Protein AF-A0AAW6KH42-F1 (afdb_monomer_lite)

InterPro domains:
  IPR036388 Winged helix-like DNA-binding domain superfamily [G3DSA:1.10.10.10] (12-59)
  IPR052362 HTH-type GbsR-related transcriptional regulator [PTHR38465] (11-59)

Secondary structure (DSSP, 8-state):
---HHHHHHHHHHHHHHHHHHHHHHHHHHHTT--HHHHHHHHHHHHSSS--HHHHHHH-

pLDDT: mean 86.55, std 11.62, range [54.66, 97.5]

Sequence (59 aa):
MDNPRDLSAKEAIAQAKDLVIDSIAETMDLYGITRSAGILYGTMYLSDEMTLDEMREEL

Foldseek 3Di:
DDDPVVVVVVVVVVVVLVVQLQVQLVVVVVVVDHSVVSNLVSVVVPDDDDDPVRSVVVD

Organism: NCBI:txid1648923

Radius of gyration: 13.76 Å; chains: 1; bounding box: 40×22×28 Å

Structure (mmCIF, N/CA/C/O backbone):
d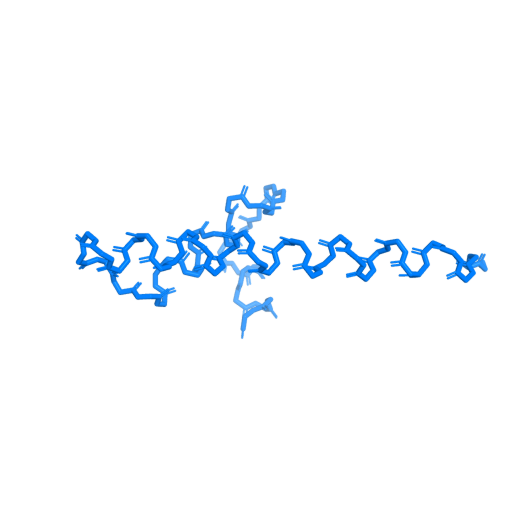ata_AF-A0AAW6KH42-F1
#
_entry.id   AF-A0AAW6KH42-F1
#
loop_
_atom_site.group_PDB
_atom_site.id
_atom_site.type_symbol
_atom_site.label_atom_id
_atom_site.label_alt_id
_atom_site.label_comp_id
_atom_site.label_asym_id
_atom_site.label_entity_id
_atom_site.label_seq_id
_atom_site.pdbx_PDB_ins_code
_atom_site.Cartn_x
_atom_site.Cartn_y
_atom_site.Cartn_z
_atom_site.occupancy
_atom_site.B_iso_or_equiv
_atom_site.auth_seq_id
_atom_site.auth_comp_id
_atom_site.auth_asym_id
_atom_site.auth_atom_id
_atom_site.pdbx_PDB_model_num
ATOM 1 N N . MET A 1 1 ? 25.170 -3.681 -16.916 1.00 54.66 1 MET A N 1
ATOM 2 C CA . MET A 1 1 ? 25.339 -2.226 -16.728 1.00 54.66 1 MET A CA 1
ATOM 3 C C . MET A 1 1 ? 23.970 -1.626 -16.981 1.00 54.66 1 MET A C 1
ATOM 5 O O . MET A 1 1 ? 23.594 -1.540 -18.143 1.00 54.66 1 MET A O 1
ATOM 9 N N . ASP A 1 2 ? 23.200 -1.343 -15.930 1.00 65.44 2 ASP A N 1
ATOM 10 C CA . ASP A 1 2 ? 21.881 -0.708 -16.076 1.00 65.44 2 ASP A CA 1
ATOM 11 C C . ASP A 1 2 ? 22.062 0.714 -16.630 1.00 65.44 2 ASP A C 1
ATOM 13 O O . ASP A 1 2 ? 22.950 1.456 -16.202 1.00 65.44 2 ASP A O 1
ATOM 17 N N . ASN A 1 3 ? 21.261 1.077 -17.629 1.00 82.12 3 ASN A N 1
ATOM 18 C CA . ASN A 1 3 ? 21.277 2.399 -18.246 1.00 82.12 3 ASN A CA 1
ATOM 19 C C . ASN A 1 3 ? 20.663 3.421 -17.264 1.00 82.12 3 ASN A C 1
ATOM 21 O O . ASN A 1 3 ? 19.62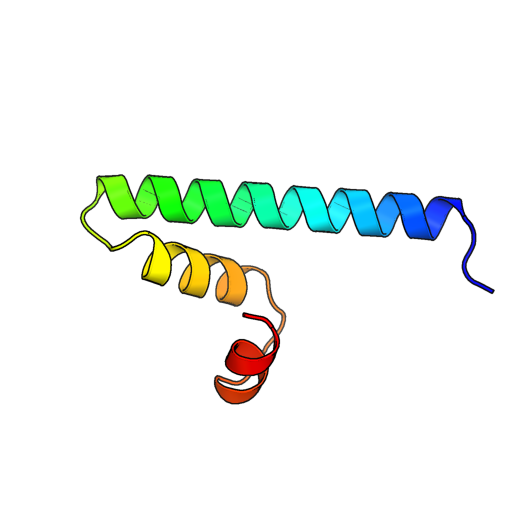5 3.128 -16.673 1.00 82.12 3 ASN A O 1
ATOM 25 N N . PRO A 1 4 ? 21.224 4.635 -17.097 1.00 75.50 4 PRO A N 1
ATOM 26 C CA . PRO A 1 4 ? 20.676 5.658 -16.195 1.00 75.50 4 PRO A CA 1
ATOM 27 C C . PRO A 1 4 ? 19.184 5.969 -16.395 1.00 75.50 4 PRO A C 1
ATOM 29 O O . PRO A 1 4 ? 18.486 6.319 -15.445 1.00 75.50 4 PRO A O 1
ATOM 32 N N . ARG A 1 5 ? 18.674 5.820 -17.625 1.00 78.75 5 ARG A N 1
ATOM 33 C CA . ARG A 1 5 ? 17.240 5.967 -17.923 1.00 78.75 5 ARG A CA 1
ATOM 34 C C . ARG A 1 5 ? 16.381 4.869 -17.300 1.00 78.75 5 ARG A C 1
ATOM 36 O O . ARG A 1 5 ? 15.258 5.149 -16.895 1.00 78.75 5 ARG A O 1
ATOM 43 N N . ASP A 1 6 ? 16.909 3.656 -17.205 1.00 82.75 6 ASP A N 1
ATOM 44 C CA . ASP A 1 6 ? 16.189 2.506 -16.661 1.00 82.75 6 ASP A CA 1
ATOM 45 C C . ASP A 1 6 ? 16.044 2.645 -15.141 1.00 82.75 6 ASP A C 1
ATOM 47 O O . ASP A 1 6 ? 15.011 2.281 -14.588 1.00 82.75 6 ASP A O 1
ATOM 51 N N . LEU A 1 7 ? 17.042 3.237 -14.471 1.00 82.00 7 LEU A N 1
ATOM 52 C CA . LEU A 1 7 ? 16.979 3.537 -13.039 1.00 82.00 7 LEU A CA 1
ATOM 53 C C . LEU A 1 7 ? 15.874 4.562 -12.737 1.00 82.00 7 LEU A C 1
ATOM 55 O O . LEU A 1 7 ? 15.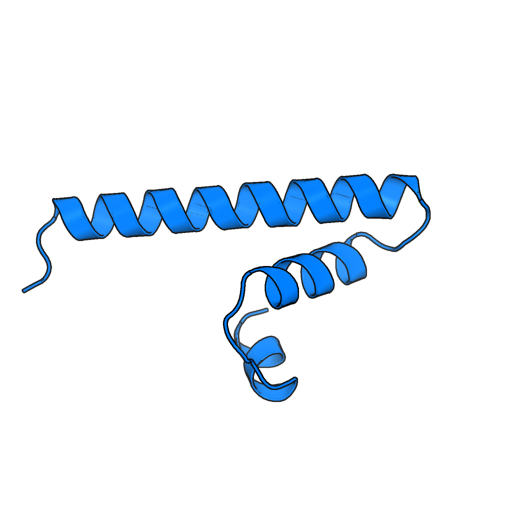005 4.302 -11.912 1.00 82.00 7 LEU A O 1
ATOM 59 N N . SER A 1 8 ? 15.840 5.667 -13.489 1.00 90.69 8 SER A N 1
ATOM 60 C CA . SER A 1 8 ? 14.797 6.693 -13.357 1.00 90.69 8 SER A CA 1
ATOM 61 C C . SER A 1 8 ? 13.393 6.153 -13.661 1.00 90.69 8 SER A C 1
ATOM 63 O O . SER A 1 8 ? 12.428 6.524 -12.994 1.00 90.69 8 SER A O 1
ATOM 65 N N . ALA A 1 9 ? 13.261 5.252 -14.640 1.00 91.62 9 ALA A N 1
ATOM 66 C CA . ALA A 1 9 ? 11.987 4.605 -14.937 1.00 91.62 9 ALA A CA 1
ATOM 67 C C . ALA A 1 9 ? 11.528 3.680 -13.795 1.00 91.62 9 ALA A C 1
ATOM 69 O O . ALA A 1 9 ? 10.354 3.708 -13.427 1.00 91.62 9 ALA A O 1
ATOM 70 N N . LYS A 1 10 ? 12.442 2.895 -13.205 1.00 90.56 10 LYS A N 1
ATOM 71 C CA . LYS A 1 10 ? 12.154 2.046 -12.035 1.00 90.56 10 LYS A CA 1
ATOM 72 C C . LYS A 1 10 ? 11.703 2.880 -10.832 1.00 90.56 10 LYS A C 1
ATOM 74 O O . LYS A 1 10 ? 10.710 2.530 -10.202 1.00 90.56 10 LYS A O 1
ATOM 79 N N . GLU A 1 11 ? 12.373 3.997 -10.555 1.00 92.81 11 GLU A N 1
ATOM 80 C CA . GLU A 1 11 ? 12.001 4.924 -9.475 1.00 92.81 11 GLU A CA 1
ATOM 81 C C . GLU A 1 11 ? 10.608 5.533 -9.687 1.00 92.81 11 GLU A C 1
ATOM 83 O O . GLU A 1 11 ? 9.807 5.581 -8.756 1.00 92.81 11 GLU A O 1
ATOM 88 N N . ALA A 1 12 ? 10.287 5.952 -10.915 1.00 93.62 12 ALA A N 1
ATOM 89 C CA . ALA A 1 12 ? 8.965 6.485 -11.240 1.00 93.62 12 ALA A CA 1
ATOM 90 C C . ALA A 1 12 ? 7.856 5.436 -11.051 1.00 93.62 12 ALA A C 1
ATOM 92 O O . ALA A 1 12 ? 6.780 5.753 -10.545 1.00 93.62 12 ALA A O 1
ATOM 93 N N . ILE A 1 13 ? 8.121 4.179 -11.426 1.00 93.12 13 ILE A N 1
ATOM 94 C CA . ILE A 1 13 ? 7.192 3.065 -11.198 1.00 93.12 13 ILE A CA 1
ATOM 95 C C . ILE A 1 13 ? 7.019 2.802 -9.698 1.00 93.12 13 ILE A C 1
ATOM 97 O O . ILE A 1 13 ? 5.889 2.610 -9.258 1.00 93.12 13 ILE A O 1
ATOM 101 N N . ALA A 1 14 ? 8.100 2.816 -8.913 1.00 91.12 14 ALA A N 1
ATOM 102 C CA . ALA A 1 14 ? 8.030 2.630 -7.463 1.00 91.12 14 ALA A CA 1
ATOM 103 C C . ALA A 1 14 ? 7.172 3.718 -6.795 1.00 91.12 14 ALA A C 1
ATOM 105 O O . ALA A 1 14 ? 6.215 3.399 -6.099 1.00 91.12 14 ALA A O 1
ATOM 106 N N . GLN A 1 15 ? 7.409 4.992 -7.124 1.00 95.38 15 GLN A N 1
ATOM 107 C CA . GLN A 1 15 ? 6.592 6.104 -6.618 1.00 95.38 15 GLN A CA 1
ATOM 108 C C . GLN A 1 15 ? 5.116 5.980 -7.017 1.00 95.38 15 GLN A C 1
ATOM 110 O O . GLN A 1 15 ? 4.224 6.298 -6.232 1.00 95.38 15 GLN A O 1
ATOM 115 N N . ALA A 1 16 ? 4.838 5.519 -8.240 1.00 95.94 16 ALA A N 1
ATOM 116 C CA . ALA A 1 16 ? 3.470 5.286 -8.686 1.00 95.94 16 ALA A CA 1
ATOM 117 C C . ALA A 1 16 ? 2.789 4.157 -7.893 1.00 95.94 16 ALA A C 1
ATOM 119 O O . ALA A 1 16 ? 1.606 4.278 -7.582 1.00 95.94 16 ALA A O 1
ATOM 120 N N . LYS A 1 17 ? 3.516 3.086 -7.541 1.00 94.00 17 LYS A N 1
ATOM 121 C CA . LYS A 1 17 ? 2.995 2.014 -6.677 1.00 94.00 17 LYS A CA 1
ATOM 122 C C . LYS A 1 17 ? 2.638 2.550 -5.292 1.00 94.00 17 LYS A C 1
ATOM 124 O O . LYS A 1 17 ? 1.514 2.325 -4.851 1.00 94.00 17 LYS A O 1
ATOM 129 N N . ASP A 1 18 ? 3.530 3.315 -4.669 1.00 94.88 18 ASP A N 1
ATOM 130 C CA . ASP A 1 18 ? 3.299 3.897 -3.340 1.00 94.88 18 ASP A CA 1
ATOM 131 C C . ASP A 1 18 ? 2.042 4.778 -3.320 1.00 94.88 18 ASP A C 1
ATOM 133 O O . ASP A 1 18 ? 1.183 4.631 -2.452 1.00 94.88 18 ASP A O 1
ATOM 137 N N . LEU A 1 19 ? 1.869 5.624 -4.343 1.00 97.19 19 LEU A N 1
ATOM 138 C CA . LEU A 1 19 ? 0.679 6.466 -4.509 1.00 97.19 19 LEU A CA 1
ATOM 139 C C . LEU A 1 19 ? -0.622 5.65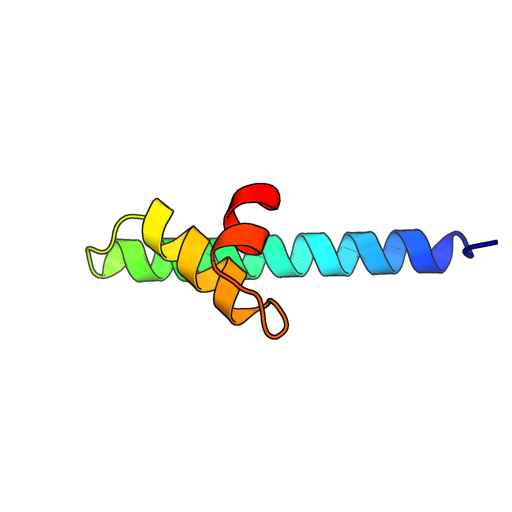6 -4.596 1.00 97.19 19 LEU A C 1
ATOM 141 O O . LEU A 1 19 ? -1.649 6.060 -4.042 1.00 97.19 19 LEU A O 1
ATOM 145 N N . VAL A 1 20 ? -0.599 4.523 -5.299 1.00 96.56 20 VAL A N 1
ATOM 146 C CA . VAL A 1 20 ? -1.768 3.642 -5.422 1.00 96.56 20 VAL A CA 1
ATOM 147 C C . VAL A 1 20 ? -2.071 2.959 -4.089 1.00 96.56 20 VAL A C 1
ATOM 149 O O . VAL A 1 20 ? -3.231 2.948 -3.677 1.00 96.56 20 VAL A O 1
ATOM 152 N N . ILE A 1 21 ? -1.054 2.435 -3.398 1.00 95.94 21 ILE A N 1
ATOM 153 C CA . ILE A 1 21 ? -1.206 1.795 -2.080 1.00 95.94 21 ILE A CA 1
ATOM 154 C C . ILE A 1 21 ? -1.800 2.785 -1.077 1.00 95.94 21 ILE A C 1
ATOM 156 O O . ILE A 1 21 ? -2.772 2.459 -0.393 1.00 95.94 21 ILE A O 1
ATOM 160 N N . ASP A 1 22 ? -1.279 4.011 -1.036 1.00 96.75 22 ASP A N 1
ATOM 161 C CA . ASP A 1 22 ? -1.776 5.059 -0.145 1.00 96.75 22 ASP A CA 1
ATOM 162 C C . ASP A 1 22 ? -3.231 5.437 -0.450 1.00 96.75 22 ASP A C 1
ATOM 164 O O . ASP A 1 22 ? -4.032 5.570 0.476 1.00 96.75 22 ASP A O 1
ATOM 168 N N . SER A 1 23 ? -3.600 5.538 -1.731 1.00 97.50 23 SER A N 1
ATOM 169 C CA . SER A 1 23 ? -4.978 5.845 -2.148 1.00 97.50 23 SER A CA 1
ATOM 170 C C . SER A 1 23 ? -5.963 4.732 -1.763 1.00 97.50 23 SER A C 1
ATOM 172 O O . SER A 1 23 ? -7.093 5.003 -1.344 1.00 97.50 23 SER A O 1
ATOM 174 N N . ILE A 1 24 ? -5.544 3.465 -1.880 1.00 96.00 24 ILE A N 1
ATOM 175 C CA . ILE A 1 24 ? -6.323 2.304 -1.426 1.00 96.00 24 ILE A CA 1
ATOM 176 C C . ILE A 1 24 ? -6.490 2.359 0.093 1.00 96.00 24 ILE A C 1
ATOM 178 O O . ILE A 1 24 ? -7.611 2.236 0.587 1.00 96.00 24 ILE A O 1
ATOM 182 N N . ALA A 1 25 ? -5.401 2.583 0.830 1.00 97.19 25 ALA A N 1
ATOM 183 C CA . ALA A 1 25 ? -5.422 2.637 2.284 1.00 97.19 25 ALA A CA 1
ATOM 184 C C . ALA A 1 25 ? -6.301 3.779 2.816 1.00 97.19 25 ALA A C 1
ATOM 186 O O . ALA A 1 25 ? -7.068 3.561 3.751 1.00 97.19 25 ALA A O 1
ATOM 187 N N . GLU A 1 26 ? -6.241 4.963 2.199 1.00 97.19 26 GLU A N 1
ATOM 188 C CA . GLU A 1 26 ? -7.117 6.098 2.512 1.00 97.19 26 GLU A CA 1
ATOM 189 C C . GLU A 1 26 ? -8.585 5.754 2.244 1.00 97.19 26 GLU A C 1
ATOM 191 O O . GLU A 1 26 ? -9.440 5.949 3.105 1.00 97.19 26 GLU A O 1
ATOM 196 N N . THR A 1 27 ? -8.882 5.158 1.087 1.00 96.56 27 THR A N 1
ATOM 197 C CA . THR A 1 27 ? -10.252 4.749 0.751 1.00 96.56 27 THR A CA 1
ATOM 198 C C . THR A 1 27 ? -10.785 3.713 1.741 1.00 96.56 27 THR A C 1
ATOM 200 O O . THR A 1 27 ? -11.936 3.793 2.155 1.00 96.56 27 THR A O 1
ATOM 203 N N . MET A 1 28 ? -9.966 2.744 2.146 1.00 96.69 28 MET A N 1
ATOM 204 C CA . MET A 1 28 ? -10.350 1.711 3.110 1.00 96.69 28 MET A CA 1
ATOM 205 C C . MET A 1 28 ? -10.586 2.278 4.518 1.00 96.69 28 MET A C 1
ATOM 207 O O . MET A 1 28 ? -11.518 1.837 5.195 1.00 96.69 28 MET A O 1
ATOM 211 N N . ASP A 1 29 ? -9.812 3.289 4.919 1.00 96.44 29 ASP A N 1
ATOM 212 C CA . ASP A 1 29 ? -10.010 4.031 6.170 1.00 96.44 29 ASP A CA 1
ATOM 213 C C . ASP A 1 29 ? -11.371 4.740 6.203 1.00 96.44 29 ASP A C 1
ATOM 215 O O . ASP A 1 29 ? -12.087 4.664 7.204 1.00 96.44 29 ASP A O 1
ATOM 219 N N . LEU A 1 30 ? -11.821 5.298 5.068 1.00 95.94 30 LEU A N 1
ATOM 220 C CA . LEU A 1 30 ? -13.170 5.877 4.940 1.00 95.94 30 LEU A CA 1
ATOM 221 C C . LEU A 1 30 ? -14.295 4.858 5.189 1.00 95.94 30 LEU A C 1
ATOM 223 O O . LEU A 1 30 ? -15.390 5.243 5.603 1.00 95.94 30 LEU A O 1
ATOM 227 N N . TYR A 1 31 ? -14.038 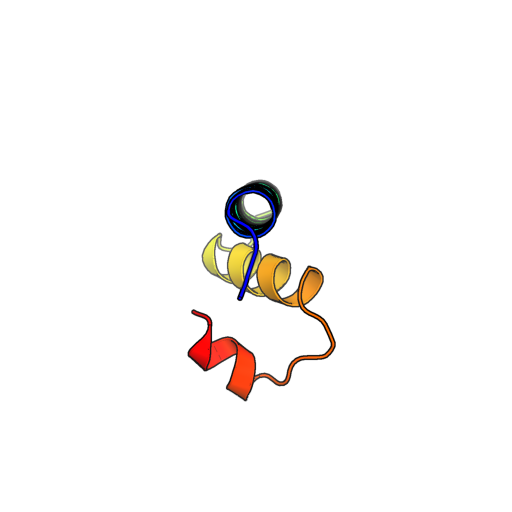3.567 4.962 1.00 95.44 31 TYR A N 1
ATOM 228 C CA . TYR A 1 31 ? -14.980 2.476 5.234 1.00 95.44 31 TYR A CA 1
ATOM 229 C C . TYR A 1 31 ? -14.745 1.785 6.590 1.00 95.44 31 TYR A C 1
ATOM 231 O O . TYR A 1 31 ? -15.376 0.766 6.876 1.00 95.44 31 TYR A O 1
ATOM 239 N N . GLY A 1 32 ? -13.884 2.339 7.452 1.00 95.62 32 GLY A N 1
ATOM 240 C CA . GLY A 1 32 ? -13.653 1.853 8.815 1.00 95.62 32 GLY A CA 1
ATOM 241 C C . GLY A 1 32 ? -12.644 0.707 8.935 1.00 95.62 32 GLY A C 1
ATOM 242 O O . GLY A 1 32 ? -12.572 0.068 9.985 1.00 95.62 32 GLY A O 1
ATOM 243 N N . ILE A 1 33 ? -11.865 0.433 7.886 1.00 96.81 33 ILE A N 1
ATOM 244 C CA . ILE A 1 33 ? -10.729 -0.492 7.945 1.00 96.81 33 ILE A CA 1
ATOM 245 C C . ILE A 1 33 ? -9.473 0.294 8.312 1.00 96.81 33 ILE A C 1
ATOM 247 O O . ILE A 1 33 ? -9.222 1.348 7.749 1.00 96.81 33 ILE A O 1
ATOM 251 N N . THR A 1 34 ? -8.636 -0.217 9.215 1.00 95.88 34 THR A N 1
ATOM 252 C CA . THR A 1 34 ? -7.428 0.513 9.620 1.00 95.88 34 THR A CA 1
ATOM 253 C C . THR A 1 34 ? -6.488 0.751 8.437 1.00 95.88 34 THR A C 1
ATOM 255 O O . THR A 1 34 ? -6.193 -0.172 7.674 1.00 95.88 34 THR A O 1
ATOM 258 N N . ARG A 1 35 ? -5.922 1.962 8.339 1.00 93.94 35 ARG A N 1
ATOM 259 C CA . ARG A 1 35 ? -4.939 2.323 7.299 1.00 93.94 35 ARG A CA 1
ATOM 260 C C . ARG A 1 35 ? -3.814 1.291 7.141 1.00 93.94 35 ARG A C 1
ATOM 262 O O . ARG A 1 35 ? -3.433 0.972 6.023 1.00 93.94 35 ARG A O 1
ATOM 269 N N . SER A 1 36 ? -3.320 0.719 8.242 1.00 93.88 36 SER A N 1
ATOM 270 C CA . SER A 1 36 ? -2.296 -0.340 8.227 1.00 93.88 36 SER A CA 1
ATOM 271 C C . SER A 1 36 ? -2.729 -1.605 7.478 1.00 93.88 36 SER A C 1
ATOM 273 O O . SER A 1 36 ? -1.934 -2.182 6.742 1.00 93.88 36 SER A O 1
ATOM 275 N N . ALA A 1 37 ? -3.989 -2.022 7.627 1.00 94.44 37 ALA A N 1
ATOM 276 C CA . ALA A 1 37 ? -4.542 -3.157 6.895 1.00 94.44 37 ALA A CA 1
ATOM 277 C C . ALA A 1 37 ? -4.744 -2.811 5.413 1.00 94.44 37 ALA A C 1
ATOM 279 O O . ALA A 1 37 ? -4.532 -3.661 4.552 1.00 94.44 37 ALA A O 1
ATOM 280 N N . GLY A 1 38 ? -5.093 -1.556 5.112 1.00 95.06 38 GLY A N 1
ATOM 281 C CA . GLY A 1 38 ? -5.182 -1.056 3.742 1.00 95.06 38 GLY A CA 1
ATOM 282 C C . GLY A 1 38 ? -3.836 -1.016 3.015 1.00 95.06 38 GLY A C 1
ATOM 283 O O . GLY A 1 38 ? -3.771 -1.420 1.858 1.00 95.06 38 GLY A O 1
ATOM 284 N N . ILE A 1 39 ? -2.758 -0.620 3.702 1.00 93.75 39 ILE A N 1
ATOM 285 C CA . ILE A 1 39 ? -1.387 -0.684 3.166 1.00 93.75 39 ILE A CA 1
ATOM 286 C C . ILE A 1 39 ? -1.019 -2.133 2.855 1.00 93.75 39 ILE A C 1
ATOM 288 O O . ILE A 1 39 ? -0.622 -2.429 1.735 1.00 93.75 39 ILE A O 1
ATOM 292 N N . LEU A 1 40 ? -1.227 -3.046 3.813 1.00 91.62 40 LEU A N 1
ATOM 293 C CA . LEU A 1 40 ? -0.927 -4.468 3.640 1.00 91.62 40 LEU A CA 1
ATOM 294 C C . LEU A 1 40 ? -1.655 -5.054 2.418 1.00 91.62 40 LEU A C 1
ATOM 296 O O . LEU A 1 40 ? -1.045 -5.724 1.589 1.00 91.62 40 LEU A O 1
ATOM 300 N N . TYR A 1 41 ? -2.950 -4.756 2.285 1.00 91.88 41 TYR A N 1
ATOM 301 C CA . TYR A 1 41 ? -3.757 -5.177 1.143 1.00 91.88 41 TYR A CA 1
ATOM 302 C C . TYR A 1 41 ? -3.275 -4.556 -0.177 1.00 91.88 41 TYR A C 1
ATOM 304 O O . TYR A 1 41 ? -3.154 -5.265 -1.173 1.00 91.88 41 TYR A O 1
ATOM 312 N N . GLY A 1 42 ? -2.976 -3.254 -0.195 1.00 93.12 42 GLY A N 1
ATOM 313 C CA . GLY A 1 42 ? -2.476 -2.558 -1.382 1.00 93.12 42 GLY A CA 1
ATOM 314 C C . GLY A 1 42 ? -1.138 -3.115 -1.868 1.00 93.12 42 GLY A C 1
ATOM 315 O O . GLY A 1 42 ? -0.975 -3.338 -3.068 1.00 93.12 42 GLY A O 1
ATOM 316 N N . THR A 1 43 ? -0.217 -3.404 -0.944 1.00 91.19 43 THR A N 1
ATOM 317 C CA . THR A 1 43 ? 1.057 -4.066 -1.244 1.00 91.19 43 THR A CA 1
ATOM 318 C C . THR A 1 43 ? 0.813 -5.440 -1.862 1.00 91.19 43 THR A C 1
ATOM 320 O O . THR A 1 43 ? 1.294 -5.698 -2.959 1.00 91.19 43 THR A O 1
ATOM 323 N N . MET A 1 44 ? -0.017 -6.288 -1.237 1.00 88.81 44 MET A N 1
ATOM 324 C CA . MET A 1 44 ? -0.363 -7.610 -1.788 1.00 88.81 44 MET A CA 1
ATOM 325 C C . MET A 1 44 ? -0.988 -7.540 -3.179 1.00 88.81 44 MET A C 1
ATOM 327 O O . MET A 1 44 ? -0.713 -8.386 -4.020 1.00 88.81 44 MET A O 1
ATOM 331 N N . TYR A 1 45 ? -1.857 -6.558 -3.410 1.00 89.31 45 TYR A N 1
ATOM 332 C CA . TYR A 1 45 ? -2.585 -6.415 -4.666 1.00 89.31 45 TYR A CA 1
ATOM 333 C C . TYR A 1 45 ? -1.667 -6.062 -5.850 1.00 89.31 45 TYR A C 1
ATOM 335 O O . TYR A 1 45 ? -1.990 -6.379 -6.993 1.00 89.31 45 TYR A O 1
ATOM 343 N N . LEU A 1 46 ? -0.544 -5.384 -5.587 1.00 88.00 46 LEU A N 1
ATOM 344 C CA . LEU A 1 46 ? 0.425 -4.939 -6.599 1.00 88.00 46 LEU A CA 1
ATOM 345 C C . LEU A 1 46 ? 1.693 -5.799 -6.672 1.00 88.00 46 LEU A C 1
ATOM 347 O O . LEU A 1 46 ? 2.532 -5.567 -7.552 1.00 88.00 46 LEU A O 1
ATOM 351 N N . SER A 1 47 ? 1.850 -6.743 -5.750 1.00 80.94 47 SER A N 1
ATOM 352 C CA . SER A 1 47 ? 2.884 -7.766 -5.810 1.00 80.94 47 SER A CA 1
ATOM 353 C C . SER A 1 47 ? 2.465 -8.897 -6.750 1.00 80.94 47 SER A C 1
ATOM 355 O O . SER A 1 47 ? 1.284 -9.224 -6.870 1.00 80.94 47 SER A O 1
ATOM 357 N N . ASP A 1 48 ? 3.447 -9.518 -7.404 1.00 73.12 48 ASP A N 1
ATOM 358 C CA . ASP A 1 48 ? 3.260 -10.854 -7.980 1.00 73.12 48 ASP A CA 1
ATOM 359 C C . ASP A 1 48 ? 3.012 -11.872 -6.845 1.00 73.12 48 ASP A C 1
ATOM 361 O O . ASP A 1 48 ? 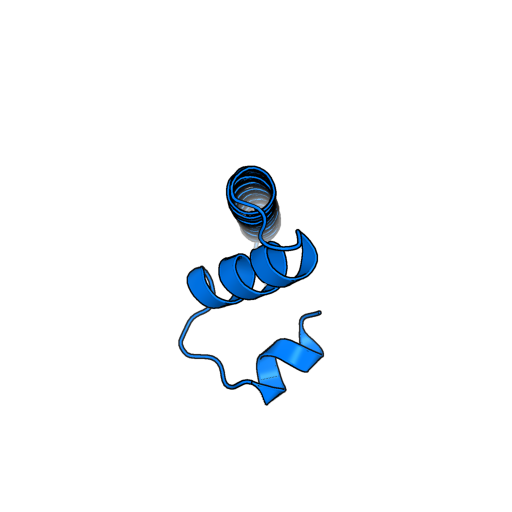3.137 -11.511 -5.674 1.00 73.12 48 ASP A O 1
ATOM 365 N N . GLU A 1 49 ? 2.629 -13.121 -7.156 1.00 63.03 49 GLU A N 1
ATOM 366 C CA . GLU A 1 49 ? 2.362 -14.157 -6.137 1.00 63.03 49 GLU A CA 1
ATOM 367 C C . GLU A 1 49 ? 3.451 -14.170 -5.047 1.00 63.03 49 GLU A C 1
ATOM 369 O O . GLU A 1 49 ? 4.570 -14.622 -5.275 1.00 63.03 49 GLU A O 1
ATOM 374 N N . MET A 1 50 ? 3.099 -13.657 -3.866 1.00 66.75 50 MET A N 1
ATOM 375 C CA . MET A 1 50 ? 3.975 -13.520 -2.706 1.00 66.75 50 MET A CA 1
ATOM 376 C C . MET A 1 50 ? 3.382 -14.286 -1.532 1.00 66.75 50 MET A C 1
ATOM 378 O O . MET A 1 50 ? 2.178 -14.247 -1.257 1.00 66.75 50 MET A O 1
ATOM 382 N N . THR A 1 51 ? 4.247 -14.977 -0.810 1.00 74.69 51 THR A N 1
ATOM 383 C CA . THR A 1 51 ? 3.936 -15.616 0.462 1.00 74.69 51 THR A CA 1
ATOM 384 C C . THR A 1 51 ? 3.865 -14.578 1.590 1.00 74.69 51 THR A C 1
ATOM 386 O O . THR A 1 51 ? 4.449 -13.497 1.519 1.00 74.69 51 THR A O 1
ATOM 389 N N . LEU A 1 52 ? 3.158 -14.913 2.676 1.00 69.12 52 LEU A N 1
ATOM 390 C CA . LEU A 1 52 ? 3.079 -14.075 3.885 1.00 69.12 52 LEU A CA 1
ATOM 391 C C . LEU A 1 52 ? 4.457 -13.761 4.491 1.00 69.12 52 LEU A C 1
ATOM 393 O O . LEU A 1 52 ? 4.627 -12.704 5.095 1.00 69.12 52 LEU A O 1
ATOM 397 N N . ASP A 1 53 ? 5.417 -14.674 4.341 1.00 72.38 53 ASP A N 1
ATOM 398 C CA . ASP A 1 53 ? 6.777 -14.488 4.843 1.00 72.38 53 ASP A CA 1
ATOM 399 C C . ASP A 1 53 ? 7.529 -13.423 4.030 1.00 72.38 53 ASP A C 1
ATOM 401 O O . ASP A 1 53 ? 8.134 -12.533 4.624 1.00 72.38 53 ASP A O 1
ATOM 405 N N . GLU A 1 54 ? 7.403 -13.431 2.698 1.00 73.31 54 GLU A N 1
ATOM 406 C CA . GLU A 1 54 ? 7.997 -12.411 1.815 1.00 73.31 54 GLU A CA 1
ATOM 407 C C . GLU A 1 54 ? 7.407 -11.018 2.082 1.00 73.31 54 GLU A C 1
ATOM 409 O O . GLU A 1 54 ? 8.121 -10.019 2.086 1.00 73.31 54 GLU A O 1
ATOM 414 N N . MET A 1 55 ? 6.111 -10.931 2.400 1.00 69.56 55 MET A N 1
ATOM 415 C CA . MET A 1 55 ? 5.484 -9.653 2.761 1.00 69.56 55 MET A CA 1
ATOM 416 C C . MET A 1 55 ? 6.054 -9.028 4.032 1.00 69.56 55 MET A C 1
ATOM 418 O O . MET A 1 55 ? 6.016 -7.810 4.188 1.00 69.56 55 MET A O 1
ATOM 422 N N . ARG A 1 56 ? 6.529 -9.854 4.967 1.00 69.31 56 ARG A N 1
ATOM 423 C CA . ARG A 1 56 ? 7.085 -9.375 6.234 1.00 69.31 56 ARG A CA 1
ATOM 424 C C . ARG A 1 56 ? 8.496 -8.813 6.080 1.00 69.31 56 ARG A C 1
ATOM 426 O O . ARG A 1 56 ? 8.973 -8.171 7.007 1.00 69.31 56 ARG A O 1
ATOM 433 N N . GLU A 1 57 ? 9.176 -9.117 4.978 1.00 70.75 57 GLU A N 1
ATOM 434 C CA . GLU A 1 57 ? 10.503 -8.574 4.667 1.00 70.75 57 GLU A CA 1
ATOM 435 C C . GLU A 1 57 ? 10.422 -7.250 3.892 1.00 70.75 57 GLU A C 1
ATOM 437 O O . GLU A 1 57 ? 11.332 -6.432 4.002 1.00 70.75 57 GLU A O 1
ATOM 442 N N . GLU A 1 58 ? 9.329 -7.022 3.156 1.00 68.06 58 GLU A N 1
ATOM 443 C CA . GLU A 1 58 ? 9.077 -5.801 2.370 1.00 68.06 58 GLU A CA 1
ATOM 444 C C . GLU A 1 58 ? 8.529 -4.617 3.200 1.00 68.06 58 GLU A C 1
ATOM 446 O O . GLU A 1 58 ? 8.610 -3.471 2.756 1.00 68.06 58 GLU A O 1
ATOM 451 N N . LEU A 1 59 ? 7.970 -4.872 4.393 1.00 62.03 59 LEU A N 1
ATOM 452 C CA . LEU A 1 59 ? 7.344 -3.875 5.286 1.00 62.03 59 LEU A CA 1
ATOM 453 C C . LEU A 1 59 ? 8.107 -3.706 6.606 1.00 62.03 59 LEU A C 1
ATOM 455 O O . LEU A 1 59 ? 8.255 -2.540 7.044 1.00 62.03 59 LEU A O 1
#